Protein AF-X1T224-F1 (afdb_monomer_lite)

pLDDT: mean 94.34, std 3.45, range [83.75, 98.5]

Radius of gyration: 16.66 Å; chains: 1; bounding box: 38×28×51 Å

InterPro domains:
  IPR004868 DNA-directed DNA polymerase, family B, mitochondria/virus [PF03175] (3-111)
  IPR023211 DNA polymerase, palm domain superfamily [G3DSA:3.90.1600.10] (1-82)
  IPR043502 DNA/RNA polymerase superfamily [SSF56672] (3-112)

Structure (mmCIF, N/CA/C/O backbone):
data_AF-X1T224-F1
#
_entry.id   AF-X1T224-F1
#
loop_
_atom_site.group_PDB
_atom_site.id
_atom_site.type_symbol
_atom_site.label_atom_id
_atom_site.label_alt_id
_atom_site.label_comp_id
_atom_site.label_asym_id
_atom_site.label_entity_id
_atom_site.label_seq_id
_atom_site.pdbx_PDB_ins_code
_atom_site.Cartn_x
_atom_si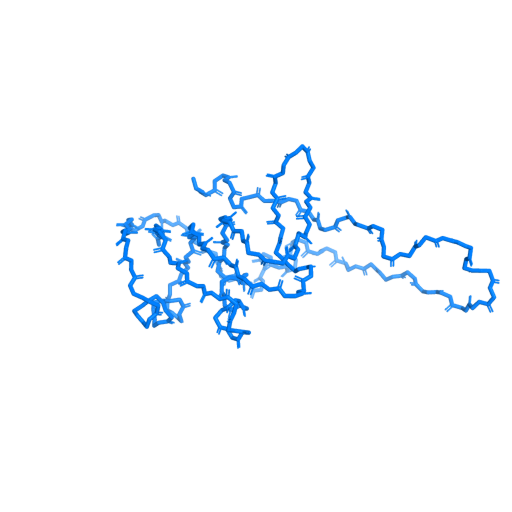te.Cartn_y
_atom_site.Cartn_z
_atom_site.occupancy
_atom_site.B_iso_or_equiv
_atom_site.auth_seq_id
_atom_site.auth_comp_id
_atom_site.auth_asym_id
_atom_site.auth_atom_id
_atom_site.pdbx_PDB_model_num
ATOM 1 N N . MET A 1 1 ? -4.146 -11.472 8.586 1.00 86.38 1 MET A N 1
ATOM 2 C CA . MET A 1 1 ? -4.348 -10.183 7.889 1.00 86.38 1 MET A CA 1
ATOM 3 C C . MET A 1 1 ? -3.041 -9.412 7.721 1.00 86.38 1 MET A C 1
ATOM 5 O O . MET A 1 1 ? -2.714 -9.026 6.609 1.00 86.38 1 MET A O 1
ATOM 9 N N . GLU A 1 2 ? -2.274 -9.190 8.786 1.00 90.38 2 GLU A N 1
ATOM 10 C CA . GLU A 1 2 ? -1.006 -8.444 8.785 1.00 90.38 2 GLU A CA 1
ATOM 11 C C . GLU A 1 2 ? 0.060 -9.147 7.945 1.00 90.38 2 GLU A C 1
ATOM 13 O O . GLU A 1 2 ? 0.697 -8.523 7.102 1.00 90.38 2 GLU A O 1
ATOM 18 N N . ARG A 1 3 ? 0.181 -10.473 8.097 1.00 91.38 3 ARG A N 1
ATOM 19 C CA . ARG A 1 3 ? 1.038 -11.304 7.235 1.00 91.38 3 ARG A CA 1
ATOM 20 C C . A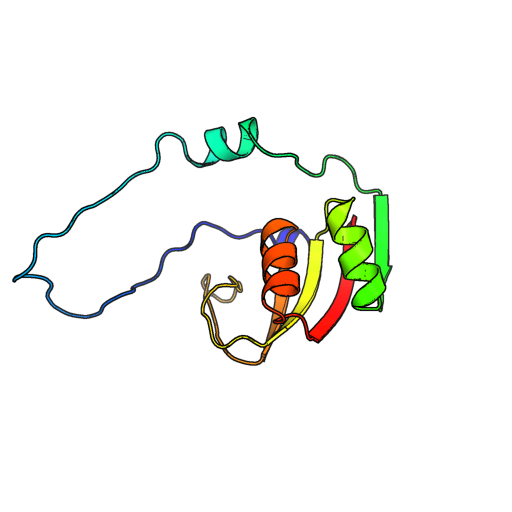RG A 1 3 ? 0.577 -11.323 5.776 1.00 91.38 3 ARG A C 1
ATOM 22 O O . ARG A 1 3 ? 1.411 -11.468 4.893 1.00 91.38 3 ARG A O 1
ATOM 29 N N . ASP A 1 4 ? -0.720 -11.151 5.522 1.00 91.00 4 ASP A N 1
ATOM 30 C CA . ASP A 1 4 ? -1.267 -11.087 4.158 1.00 91.00 4 ASP A CA 1
ATOM 31 C C . ASP A 1 4 ? -0.996 -9.724 3.506 1.00 91.00 4 ASP A C 1
ATOM 33 O O . ASP A 1 4 ? -0.875 -9.626 2.287 1.00 91.00 4 ASP A O 1
ATOM 37 N N . ALA A 1 5 ? -0.897 -8.667 4.319 1.00 93.44 5 ALA A N 1
ATOM 38 C CA . ALA A 1 5 ? -0.510 -7.329 3.882 1.00 93.44 5 ALA A CA 1
ATOM 39 C C . ALA A 1 5 ? 1.012 -7.176 3.705 1.00 93.44 5 ALA A C 1
ATOM 41 O O . ALA A 1 5 ? 1.453 -6.223 3.062 1.00 93.44 5 ALA A O 1
ATOM 42 N N . TYR A 1 6 ? 1.815 -8.096 4.250 1.00 93.88 6 TYR A N 1
ATOM 43 C CA . TYR A 1 6 ? 3.266 -8.094 4.094 1.00 93.88 6 TYR A CA 1
ATOM 44 C C . TYR A 1 6 ? 3.670 -8.596 2.702 1.00 93.88 6 TYR A C 1
ATOM 46 O O . TYR A 1 6 ? 3.422 -9.746 2.332 1.00 93.88 6 TYR A O 1
ATOM 54 N N . LYS A 1 7 ? 4.283 -7.705 1.918 1.00 93.31 7 LYS A N 1
ATOM 55 C CA . LYS A 1 7 ? 4.612 -7.901 0.500 1.00 93.31 7 LYS A CA 1
ATOM 56 C C . LYS A 1 7 ? 6.041 -7.427 0.231 1.00 93.31 7 LYS A C 1
ATOM 58 O O . LYS A 1 7 ? 6.542 -6.541 0.922 1.00 93.31 7 LYS A O 1
ATOM 63 N N . GLY A 1 8 ? 6.675 -8.021 -0.778 1.00 90.19 8 GLY A N 1
ATOM 64 C CA . GLY A 1 8 ? 7.981 -7.589 -1.277 1.00 90.19 8 GLY A CA 1
ATOM 65 C C . GLY A 1 8 ? 7.906 -6.323 -2.138 1.00 90.19 8 GLY A C 1
ATOM 66 O O . GLY A 1 8 ? 6.859 -5.682 -2.246 1.00 90.19 8 GLY A O 1
ATOM 67 N N . GLY A 1 9 ? 9.031 -5.978 -2.765 1.00 90.50 9 GLY A N 1
ATOM 68 C CA . GLY A 1 9 ? 9.098 -4.897 -3.748 1.00 90.50 9 GLY A CA 1
ATOM 69 C C . GLY A 1 9 ? 8.298 -5.199 -5.020 1.00 90.50 9 GLY A C 1
ATOM 70 O O . GLY A 1 9 ? 8.018 -6.355 -5.341 1.00 90.50 9 GLY A O 1
ATOM 71 N N . ARG A 1 10 ? 7.935 -4.144 -5.757 1.00 92.00 10 ARG A N 1
ATOM 72 C CA . ARG A 1 10 ? 7.295 -4.265 -7.071 1.00 92.00 10 ARG A CA 1
ATOM 73 C C . ARG A 1 10 ? 8.332 -4.700 -8.102 1.00 92.00 10 ARG A C 1
ATOM 75 O O . ARG A 1 10 ? 9.280 -3.965 -8.356 1.00 92.00 10 ARG A O 1
ATOM 82 N N . VAL A 1 11 ? 8.110 -5.859 -8.711 1.00 90.12 11 VAL A N 1
ATOM 83 C CA . VAL A 1 11 ? 8.902 -6.366 -9.836 1.00 90.12 11 VAL A CA 1
ATOM 84 C C . VAL A 1 11 ? 7.919 -6.784 -10.919 1.00 90.12 11 VAL A C 1
ATOM 86 O O . VAL A 1 11 ? 7.249 -7.805 -10.788 1.00 90.12 11 VAL A O 1
ATOM 89 N N . GLU A 1 12 ? 7.790 -5.960 -11.954 1.00 86.88 12 GLU A N 1
ATOM 90 C CA . GLU A 1 12 ? 6.876 -6.185 -13.074 1.00 86.88 12 GLU A CA 1
ATOM 91 C C . GLU A 1 12 ? 7.525 -5.751 -14.387 1.00 86.88 12 GLU A C 1
ATOM 93 O O . GLU A 1 12 ? 8.380 -4.865 -14.416 1.00 86.88 12 GLU A O 1
ATOM 98 N N . CYS A 1 13 ? 7.100 -6.379 -15.480 1.00 87.19 13 CYS A N 1
ATOM 99 C CA . CYS A 1 13 ? 7.488 -5.984 -16.823 1.00 87.19 13 CYS A CA 1
ATOM 100 C C . CYS A 1 13 ? 6.540 -4.880 -17.311 1.00 87.19 13 CYS A C 1
ATOM 102 O O . CYS A 1 13 ? 5.353 -5.129 -17.508 1.00 87.19 13 CYS A O 1
ATOM 104 N N . PHE A 1 14 ? 7.054 -3.660 -17.481 1.00 85.81 14 PHE A N 1
ATOM 105 C CA . PHE A 1 14 ? 6.267 -2.519 -17.970 1.00 85.81 14 PHE A CA 1
ATOM 106 C C . PHE A 1 14 ? 6.217 -2.424 -19.501 1.00 85.81 14 PHE A C 1
ATOM 108 O O . PHE A 1 14 ? 5.371 -1.712 -20.035 1.00 85.81 14 PHE A O 1
ATOM 115 N N . TYR A 1 15 ? 7.115 -3.120 -20.201 1.00 87.88 15 TYR A N 1
ATOM 116 C CA . TYR A 1 15 ? 7.232 -3.090 -21.656 1.00 87.88 15 TYR A CA 1
ATOM 117 C C . TYR A 1 15 ? 7.784 -4.419 -22.182 1.00 87.88 15 TYR A C 1
ATOM 119 O O . TYR A 1 15 ? 8.790 -4.913 -21.672 1.00 87.88 15 TYR A O 1
ATOM 127 N N . LEU A 1 16 ? 7.146 -4.970 -23.218 1.00 89.25 16 LEU A N 1
ATOM 128 C CA . LEU A 1 16 ? 7.594 -6.166 -23.933 1.00 89.25 16 LEU A CA 1
ATOM 129 C C . LEU A 1 16 ? 8.045 -5.770 -25.340 1.00 89.25 16 LEU A C 1
ATOM 131 O O . LEU A 1 16 ? 7.241 -5.276 -26.126 1.00 89.25 16 LEU A O 1
ATOM 135 N N . GLY A 1 17 ? 9.316 -6.006 -25.657 1.00 89.44 17 GLY A N 1
ATOM 136 C CA . GLY A 1 17 ? 9.894 -5.688 -26.961 1.00 89.44 17 GLY A CA 1
ATOM 137 C C . GLY A 1 17 ? 11.342 -5.216 -26.859 1.00 89.44 17 GLY A C 1
ATOM 138 O O . GLY A 1 17 ? 11.958 -5.278 -25.794 1.00 89.44 17 GLY A O 1
ATOM 139 N N . HIS A 1 18 ? 11.875 -4.724 -27.977 1.00 88.31 18 HIS A N 1
ATOM 140 C CA . HIS A 1 18 ? 13.233 -4.193 -28.062 1.00 88.31 18 HIS A CA 1
ATOM 141 C C . HIS A 1 18 ? 13.240 -2.670 -27.933 1.00 88.31 18 HIS A C 1
ATOM 143 O O . HIS A 1 18 ? 12.580 -1.969 -28.693 1.00 88.31 18 HIS A O 1
ATOM 149 N N . LEU A 1 19 ? 14.040 -2.164 -26.999 1.00 86.56 19 LEU A N 1
ATOM 150 C CA . LEU A 1 19 ? 14.188 -0.741 -26.695 1.00 86.56 19 LEU A CA 1
ATOM 151 C C . LEU A 1 19 ? 15.511 -0.198 -27.266 1.00 86.56 19 LEU A C 1
ATOM 153 O O . LEU A 1 19 ? 16.356 0.324 -26.543 1.00 86.56 19 LEU A O 1
ATOM 157 N N . ASN A 1 20 ? 15.722 -0.377 -28.573 1.00 83.75 20 ASN A N 1
ATOM 158 C CA . ASN A 1 20 ? 17.038 -0.180 -29.203 1.00 83.75 20 ASN A CA 1
ATOM 159 C C . ASN A 1 20 ? 17.267 1.236 -29.760 1.00 83.75 20 ASN A C 1
ATOM 161 O O . ASN A 1 20 ? 18.396 1.578 -30.100 1.00 83.75 20 ASN A O 1
ATOM 165 N N . THR A 1 21 ? 16.214 2.040 -29.902 1.00 84.06 21 THR A N 1
ATOM 166 C CA . THR A 1 21 ? 16.253 3.318 -30.638 1.00 84.06 21 THR A CA 1
ATOM 167 C C . THR A 1 21 ? 16.286 4.552 -29.741 1.00 84.06 21 THR A C 1
ATOM 169 O O . THR A 1 21 ? 16.584 5.643 -30.216 1.00 84.06 21 THR A O 1
ATOM 172 N N . GLU A 1 22 ? 15.993 4.399 -28.450 1.00 86.69 22 GLU A N 1
ATOM 173 C CA . GLU A 1 22 ? 15.851 5.508 -27.504 1.00 86.69 22 GLU A CA 1
ATOM 174 C C . GLU A 1 22 ? 16.908 5.451 -26.392 1.00 86.69 22 GLU A C 1
ATOM 176 O O . GLU A 1 22 ? 17.507 4.408 -26.113 1.00 86.69 22 GLU A O 1
ATOM 181 N N . LYS A 1 23 ? 17.157 6.592 -25.740 1.00 91.12 23 LYS A N 1
ATOM 182 C CA . LYS A 1 23 ? 18.070 6.667 -24.595 1.00 91.12 23 LYS A CA 1
ATOM 183 C C . LYS A 1 23 ? 17.325 6.301 -23.314 1.00 91.12 23 LYS A C 1
ATOM 185 O O . LYS A 1 23 ? 16.385 6.987 -22.923 1.00 91.12 23 LYS A O 1
ATOM 190 N N . HIS A 1 24 ? 17.809 5.273 -22.628 1.00 90.50 24 HIS A N 1
ATOM 191 C CA . HIS A 1 24 ? 17.220 4.771 -21.390 1.00 90.50 24 HIS A CA 1
ATOM 192 C C . HIS A 1 24 ? 18.099 5.105 -20.188 1.00 90.50 24 HIS A C 1
ATOM 194 O O . HIS A 1 24 ? 19.324 5.187 -20.297 1.00 90.50 24 HIS A O 1
ATOM 200 N N . TYR A 1 25 ? 17.466 5.273 -19.030 1.00 93.00 25 TYR A N 1
ATOM 201 C CA . TYR A 1 25 ? 18.143 5.532 -17.765 1.00 93.00 25 TYR A CA 1
ATOM 202 C C . TYR A 1 25 ? 17.700 4.508 -16.728 1.00 93.00 25 TYR A C 1
ATOM 204 O O . TYR A 1 25 ? 16.514 4.195 -16.623 1.00 93.00 25 TYR A O 1
ATOM 212 N N . VAL A 1 26 ? 18.656 4.022 -15.940 1.00 92.56 26 VAL A N 1
ATOM 213 C CA . VAL A 1 26 ? 18.396 3.191 -14.763 1.00 92.56 26 VAL A CA 1
ATOM 214 C C . VAL A 1 26 ? 18.659 4.046 -13.535 1.00 92.56 26 VAL A C 1
ATOM 216 O O . VAL A 1 26 ? 19.732 4.632 -13.401 1.00 92.56 26 VAL A O 1
ATOM 219 N N . LEU A 1 27 ? 17.660 4.144 -12.663 1.00 94.88 27 LEU A N 1
ATOM 220 C CA . LEU A 1 27 ? 17.739 4.892 -11.415 1.00 94.88 27 LEU A CA 1
ATOM 221 C C . LEU A 1 27 ? 17.667 3.909 -10.251 1.00 94.88 27 LEU A C 1
ATOM 223 O O . LEU A 1 27 ? 16.767 3.070 -10.213 1.00 94.88 27 LEU A O 1
ATOM 227 N N . ASP A 1 28 ? 18.584 4.050 -9.298 1.00 95.69 28 ASP A N 1
ATOM 228 C CA . ASP A 1 28 ? 18.608 3.277 -8.058 1.00 95.69 28 ASP A CA 1
ATOM 229 C C . ASP A 1 28 ? 18.506 4.223 -6.856 1.00 95.69 28 ASP A C 1
ATOM 231 O O . ASP A 1 28 ? 19.087 5.313 -6.845 1.00 95.69 28 ASP A O 1
ATOM 235 N N . VAL A 1 29 ? 17.713 3.834 -5.857 1.00 94.50 29 VAL A N 1
ATOM 236 C CA . VAL A 1 29 ? 17.526 4.628 -4.643 1.00 94.50 29 VAL A CA 1
ATOM 237 C C . VAL A 1 29 ? 18.479 4.124 -3.570 1.00 94.50 29 VAL A C 1
ATOM 239 O O . VAL A 1 29 ? 18.248 3.079 -2.958 1.00 94.50 29 VAL A O 1
ATOM 242 N N . ASN A 1 30 ? 19.481 4.947 -3.263 1.00 96.62 30 ASN A N 1
ATOM 243 C CA . ASN A 1 30 ? 20.447 4.683 -2.201 1.00 96.62 30 ASN A CA 1
ATOM 244 C C . ASN A 1 30 ? 19.750 4.316 -0.884 1.00 96.62 30 ASN A C 1
ATOM 246 O O . ASN A 1 30 ? 19.029 5.125 -0.291 1.00 96.62 30 ASN A O 1
ATOM 250 N N . SER A 1 31 ? 20.000 3.094 -0.407 1.00 96.06 31 SER A N 1
ATOM 251 C CA . SER A 1 31 ? 19.498 2.600 0.877 1.00 96.06 31 SER A CA 1
ATOM 252 C C . SER A 1 31 ? 17.986 2.802 1.042 1.00 96.06 31 SER A C 1
ATOM 254 O O . SER A 1 31 ? 17.537 3.359 2.049 1.00 96.06 31 SER A O 1
ATOM 256 N N . LEU A 1 32 ? 17.191 2.360 0.057 1.00 95.31 32 LEU A N 1
ATOM 257 C CA . LEU A 1 32 ? 15.735 2.545 0.029 1.00 95.31 32 LEU A CA 1
ATOM 258 C C . LEU A 1 32 ? 15.060 2.190 1.365 1.00 95.31 32 LEU A C 1
ATOM 260 O O . LEU A 1 32 ? 14.450 3.056 1.990 1.00 95.31 32 LEU A O 1
ATOM 264 N N . TYR A 1 33 ? 15.189 0.945 1.839 1.00 94.50 33 TYR A N 1
ATOM 265 C CA . TYR A 1 33 ? 14.537 0.513 3.082 1.00 94.50 33 TYR A CA 1
ATOM 266 C C . TYR A 1 33 ? 14.981 1.331 4.312 1.00 94.50 33 TYR A C 1
ATOM 268 O O . TYR A 1 33 ? 14.097 1.875 4.980 1.00 94.50 33 TYR A O 1
ATOM 276 N N . PRO A 1 34 ? 16.291 1.510 4.595 1.00 97.25 34 PRO A N 1
ATOM 277 C CA . PRO A 1 34 ? 16.746 2.384 5.680 1.00 97.25 34 PRO A CA 1
ATOM 278 C C . PRO A 1 34 ? 16.213 3.818 5.597 1.00 97.25 34 PRO A C 1
ATOM 280 O O . PRO A 1 34 ? 15.797 4.381 6.611 1.00 97.25 34 PRO A O 1
ATOM 283 N N . THR A 1 35 ? 16.166 4.403 4.398 1.00 97.31 35 THR A N 1
ATOM 284 C CA . THR A 1 35 ? 15.637 5.758 4.187 1.00 97.31 35 THR A CA 1
ATOM 285 C C . THR A 1 35 ? 14.159 5.842 4.566 1.00 97.31 35 THR A C 1
ATOM 287 O O . THR A 1 35 ? 13.748 6.774 5.261 1.00 97.31 35 THR A O 1
ATOM 290 N N . VAL A 1 36 ? 13.346 4.853 4.172 1.00 96.12 36 VAL A N 1
ATOM 291 C CA . VAL A 1 36 ? 11.925 4.805 4.552 1.00 96.12 36 VAL A CA 1
ATOM 292 C C . VAL A 1 36 ? 11.783 4.583 6.065 1.00 96.12 36 VAL A C 1
ATOM 294 O O . VAL A 1 36 ? 10.996 5.292 6.691 1.00 96.12 36 VAL A O 1
ATOM 297 N N . MET A 1 37 ? 12.578 3.686 6.662 1.00 96.31 37 MET A N 1
ATOM 298 C CA . MET A 1 37 ? 12.561 3.397 8.105 1.00 96.31 37 MET A CA 1
ATOM 299 C C . MET A 1 37 ? 12.889 4.624 8.960 1.00 96.31 37 MET A C 1
ATOM 301 O O . MET A 1 37 ? 12.203 4.883 9.944 1.00 96.31 37 MET A O 1
ATOM 305 N N . ARG A 1 38 ? 13.905 5.402 8.568 1.00 96.94 38 ARG A N 1
ATOM 306 C CA . ARG A 1 38 ? 14.323 6.623 9.273 1.00 96.94 38 ARG A CA 1
ATOM 307 C C . ARG A 1 38 ? 13.260 7.722 9.227 1.00 96.94 38 ARG A C 1
ATOM 309 O O . ARG A 1 38 ? 13.072 8.434 10.208 1.00 96.94 38 ARG A O 1
ATOM 316 N N . ASN A 1 39 ? 12.591 7.878 8.084 1.00 97.00 39 ASN A N 1
ATOM 317 C CA . ASN A 1 39 ? 11.770 9.057 7.796 1.00 97.00 39 ASN A CA 1
ATOM 318 C C . ASN A 1 39 ? 10.267 8.866 8.064 1.00 97.00 39 ASN A C 1
ATOM 320 O O . ASN A 1 39 ? 9.502 9.822 7.936 1.00 97.00 39 ASN A O 1
ATOM 324 N N . ASN A 1 40 ? 9.813 7.658 8.412 1.00 95.50 40 ASN A N 1
ATOM 325 C CA . ASN A 1 40 ? 8.389 7.351 8.569 1.00 95.50 40 ASN A CA 1
ATOM 326 C C . ASN A 1 40 ? 8.051 6.787 9.951 1.00 95.50 40 ASN A C 1
ATOM 328 O O . ASN A 1 40 ? 8.895 6.260 10.668 1.00 95.50 40 ASN A O 1
ATOM 332 N N . LYS A 1 41 ? 6.769 6.886 10.322 1.00 94.19 41 LYS A N 1
ATOM 333 C CA . LYS A 1 41 ? 6.233 6.284 11.549 1.00 94.19 41 LYS A CA 1
ATOM 334 C C . LYS A 1 41 ? 5.668 4.900 11.257 1.00 94.19 41 LYS A C 1
ATOM 336 O O . LYS A 1 41 ? 4.928 4.726 10.288 1.00 94.19 41 LYS A O 1
ATOM 341 N N . TYR A 1 42 ? 5.943 3.961 12.154 1.00 94.69 42 TYR A N 1
ATOM 342 C CA . TYR A 1 42 ? 5.519 2.569 12.045 1.00 94.69 42 TYR A CA 1
ATOM 343 C C . TYR A 1 42 ? 4.673 2.153 13.252 1.00 94.69 42 TYR A C 1
ATOM 345 O O . TYR A 1 42 ? 4.843 2.711 14.339 1.00 94.69 42 TYR A O 1
ATOM 353 N N . PRO A 1 43 ? 3.727 1.211 13.083 1.00 94.44 43 PRO A N 1
ATOM 354 C CA . PRO A 1 43 ? 3.034 0.612 14.216 1.00 94.44 43 PRO A CA 1
ATOM 355 C C . PRO A 1 43 ? 4.028 -0.175 15.080 1.00 94.44 43 PRO A C 1
ATOM 357 O O . PRO A 1 43 ? 4.818 -0.956 14.560 1.00 94.44 43 PRO A O 1
ATOM 360 N N . VAL A 1 44 ? 3.970 0.027 16.398 1.00 94.81 44 VAL A N 1
ATOM 361 C CA . VAL A 1 44 ? 4.853 -0.643 17.378 1.00 94.81 44 VAL A CA 1
ATOM 362 C C . VAL A 1 44 ? 4.094 -1.538 18.357 1.00 94.81 44 VAL A C 1
ATOM 364 O O . VAL A 1 44 ? 4.697 -2.337 19.064 1.00 94.81 44 VAL A O 1
ATOM 367 N N . LYS A 1 45 ? 2.767 -1.398 18.428 1.00 94.25 45 LYS A N 1
ATOM 368 C CA . LYS A 1 45 ? 1.914 -2.140 19.354 1.00 94.25 45 LYS A CA 1
ATOM 369 C C . LYS A 1 45 ? 0.521 -2.299 18.761 1.00 94.25 45 LYS A C 1
ATOM 371 O O . LYS A 1 45 ? -0.019 -1.341 18.217 1.00 94.25 45 LYS A O 1
ATOM 376 N N . TYR A 1 46 ? -0.049 -3.486 18.925 1.00 94.38 46 TYR A N 1
ATOM 377 C CA . TYR A 1 46 ? -1.457 -3.753 18.653 1.00 94.38 46 TYR A CA 1
ATOM 378 C C . TYR A 1 46 ? -2.351 -3.019 19.661 1.00 94.38 46 TYR A C 1
ATOM 380 O O . TYR A 1 46 ? -2.117 -3.090 20.871 1.00 94.38 46 TYR A O 1
ATOM 388 N N . LEU A 1 47 ? -3.382 -2.331 19.176 1.00 94.31 47 LEU A N 1
ATOM 389 C CA . LEU A 1 47 ? -4.375 -1.659 20.010 1.00 94.31 47 LEU A CA 1
ATOM 390 C C . LEU A 1 47 ? -5.704 -2.410 20.016 1.00 94.31 47 LEU A C 1
ATOM 392 O O . LEU A 1 47 ? -6.226 -2.700 21.088 1.00 94.31 47 LEU A O 1
ATOM 396 N N . HIS A 1 48 ? -6.283 -2.672 18.842 1.00 94.12 48 HIS A N 1
ATOM 397 C CA . HIS A 1 48 ? -7.567 -3.365 18.715 1.00 94.12 48 HIS A CA 1
ATOM 398 C C . HIS A 1 48 ? -7.878 -3.772 17.270 1.00 94.12 48 HIS A C 1
ATOM 400 O O . HIS A 1 48 ? -7.356 -3.199 16.311 1.00 94.12 48 HIS A O 1
ATOM 406 N N . ILE A 1 49 ? -8.824 -4.702 17.136 1.00 96.31 49 ILE A N 1
ATOM 407 C CA . ILE A 1 49 ? -9.448 -5.125 15.884 1.00 96.31 49 ILE A CA 1
ATOM 408 C C . ILE A 1 49 ? -10.897 -4.633 15.824 1.00 96.31 49 ILE A C 1
ATOM 410 O O . ILE A 1 49 ? -11.598 -4.583 16.834 1.00 96.31 49 ILE A O 1
ATOM 414 N N . LYS A 1 50 ? -11.346 -4.226 14.637 1.00 95.12 50 LYS A N 1
ATOM 415 C CA . LYS A 1 50 ? -12.721 -3.787 14.371 1.00 95.12 50 LYS A CA 1
ATOM 416 C C . LYS A 1 50 ? -13.226 -4.388 13.069 1.00 95.12 50 LYS A C 1
ATOM 418 O O . LYS A 1 50 ? -12.493 -4.434 12.082 1.00 95.12 50 LYS A O 1
ATOM 423 N N . HIS A 1 51 ? -14.501 -4.755 13.058 1.00 95.06 51 HIS A N 1
ATOM 424 C CA . HIS A 1 51 ? -15.193 -5.320 11.901 1.00 95.06 51 HIS A CA 1
ATOM 425 C C . HIS A 1 51 ? -16.250 -4.348 11.370 1.00 95.06 51 HIS A C 1
ATOM 427 O O . HIS A 1 51 ? -16.754 -3.512 12.120 1.00 95.06 51 HIS A O 1
ATOM 433 N N . ASN A 1 52 ? -16.588 -4.464 10.082 1.00 88.38 52 ASN A N 1
ATOM 434 C CA . ASN A 1 52 ? -17.705 -3.755 9.439 1.00 88.38 52 ASN A CA 1
ATOM 435 C C . ASN A 1 52 ? -17.703 -2.231 9.674 1.00 88.38 52 ASN A C 1
ATOM 437 O O . ASN A 1 52 ? -18.721 -1.613 9.987 1.00 88.38 52 ASN A O 1
ATOM 441 N N . VAL A 1 53 ? -16.533 -1.608 9.528 1.00 92.88 53 VAL A N 1
ATOM 442 C CA . VAL A 1 53 ? -16.349 -0.170 9.753 1.00 92.88 53 VAL A CA 1
ATOM 443 C C . VAL A 1 53 ? -16.859 0.618 8.547 1.00 92.88 53 VAL A C 1
ATOM 445 O O . VAL A 1 53 ? -16.516 0.319 7.404 1.00 92.88 53 VAL A O 1
ATOM 448 N N . THR A 1 54 ? -17.638 1.675 8.787 1.00 94.69 54 THR A N 1
ATOM 449 C CA . THR A 1 54 ? -18.099 2.558 7.705 1.00 94.69 54 THR A CA 1
ATOM 450 C C . THR A 1 54 ? -16.928 3.294 7.050 1.00 94.69 54 THR A C 1
ATOM 452 O O . THR A 1 54 ? -15.972 3.689 7.723 1.00 94.69 54 THR A O 1
ATOM 455 N N . LEU A 1 55 ? -17.014 3.560 5.742 1.00 94.56 55 LEU A N 1
ATOM 456 C CA . LEU A 1 55 ? -15.946 4.247 4.997 1.00 94.56 55 LEU A CA 1
ATOM 457 C C . LEU A 1 55 ? -15.600 5.622 5.595 1.00 94.56 55 LEU A C 1
ATOM 459 O O . LEU A 1 55 ? -14.429 5.986 5.696 1.00 94.56 55 LEU A O 1
ATOM 463 N N . LYS A 1 56 ? -16.611 6.361 6.071 1.00 94.12 56 LYS A N 1
ATOM 464 C CA . LYS A 1 56 ? -16.431 7.663 6.732 1.00 94.12 56 LYS A CA 1
ATOM 465 C C . LYS A 1 56 ? -15.656 7.535 8.047 1.00 94.12 56 LYS A C 1
ATOM 467 O O . LYS A 1 56 ? -14.726 8.306 8.295 1.00 94.12 56 LYS A O 1
ATOM 472 N N . ALA A 1 57 ? -16.011 6.563 8.892 1.00 93.94 57 ALA A N 1
ATOM 473 C CA . ALA A 1 57 ? -15.304 6.321 10.149 1.00 93.94 57 ALA A CA 1
ATOM 474 C C . ALA A 1 57 ? -13.869 5.835 9.900 1.00 93.94 57 ALA A C 1
ATOM 476 O O . ALA A 1 57 ? -12.940 6.318 10.550 1.00 93.94 57 ALA A O 1
ATOM 477 N N . PHE A 1 58 ? -13.689 4.949 8.919 1.00 95.69 58 PHE A N 1
ATOM 478 C CA . PHE A 1 58 ? -12.392 4.440 8.489 1.00 95.69 58 PHE A CA 1
ATOM 479 C C . PHE A 1 58 ? -11.459 5.566 8.028 1.00 95.69 58 PHE A C 1
ATOM 481 O O . PHE A 1 58 ? -10.360 5.713 8.561 1.00 95.69 58 PHE A O 1
ATOM 488 N N . ALA A 1 59 ? -11.920 6.431 7.118 1.00 95.06 59 ALA A N 1
ATOM 489 C CA . ALA A 1 59 ? -11.138 7.561 6.616 1.00 95.06 59 ALA A CA 1
ATOM 490 C C . ALA A 1 59 ? -10.719 8.531 7.736 1.00 95.06 59 ALA A C 1
ATOM 492 O O . ALA A 1 59 ? -9.610 9.067 7.718 1.00 95.06 59 ALA A O 1
ATOM 493 N N . ARG A 1 60 ? -11.576 8.739 8.746 1.00 94.81 60 ARG A N 1
ATOM 494 C CA . ARG A 1 60 ? -11.244 9.553 9.927 1.00 94.81 60 ARG A CA 1
ATOM 495 C C . ARG A 1 60 ? -10.155 8.906 10.787 1.00 94.81 60 ARG A C 1
ATOM 497 O O . ARG A 1 60 ? -9.267 9.613 11.261 1.00 94.81 60 ARG A O 1
ATOM 504 N N . LEU A 1 61 ? -10.214 7.591 10.993 1.00 95.00 61 LEU A N 1
ATOM 505 C CA . LEU A 1 61 ? -9.228 6.855 11.791 1.00 95.00 61 LEU A CA 1
ATOM 506 C C . LEU A 1 61 ? -7.872 6.766 11.087 1.00 95.00 61 LEU A C 1
ATOM 508 O O . LEU A 1 61 ? -6.848 6.998 11.725 1.00 95.00 61 LEU A O 1
ATOM 512 N N . LEU A 1 62 ? -7.865 6.548 9.772 1.00 95.81 62 LEU A N 1
ATOM 513 C CA . LEU A 1 62 ? -6.657 6.449 8.947 1.00 95.81 62 LEU A CA 1
ATOM 514 C C . LEU A 1 62 ? -5.798 7.729 8.950 1.00 95.81 62 LEU A C 1
ATOM 516 O O . LEU A 1 62 ? -4.592 7.682 8.709 1.00 95.81 62 LEU A O 1
ATOM 520 N N . LYS A 1 63 ? -6.400 8.887 9.255 1.00 94.38 63 LYS A N 1
ATOM 521 C CA . LYS A 1 63 ? -5.668 10.151 9.446 1.00 94.38 63 LYS A CA 1
ATOM 522 C C . LYS A 1 63 ? -4.842 10.178 10.735 1.00 94.38 63 LYS A C 1
ATOM 524 O O . LYS A 1 63 ? -3.886 10.939 10.815 1.00 94.38 63 LYS A O 1
ATOM 529 N N . ARG A 1 64 ? -5.231 9.401 11.750 1.00 93.69 64 ARG A N 1
ATOM 530 C CA . ARG A 1 64 ? -4.703 9.500 13.123 1.00 93.69 64 ARG A CA 1
ATOM 531 C C . ARG A 1 64 ? -3.992 8.237 13.605 1.00 93.69 64 ARG A C 1
ATOM 533 O O . ARG A 1 64 ? -3.282 8.302 14.603 1.00 93.69 64 ARG A O 1
ATOM 540 N N . LYS A 1 65 ? -4.222 7.094 12.958 1.00 94.69 65 LYS A N 1
ATOM 541 C CA . LYS A 1 65 ? -3.729 5.778 13.377 1.00 94.69 65 LYS A CA 1
ATOM 542 C C . LYS A 1 65 ? -3.038 5.065 12.220 1.00 94.69 65 LYS A C 1
ATOM 544 O O . LYS A 1 65 ? -3.413 5.25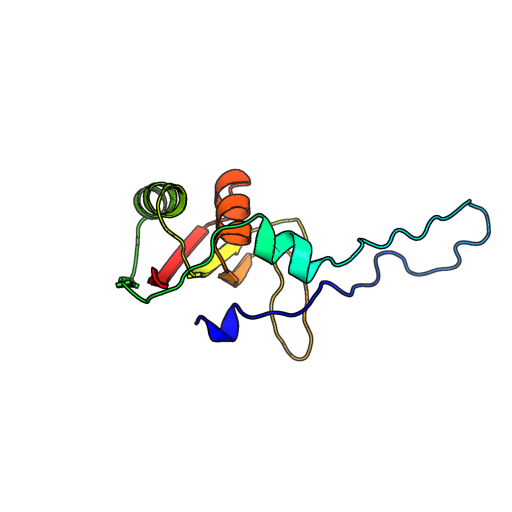2 11.063 1.00 94.69 65 LYS A O 1
ATOM 549 N N . SER A 1 66 ? -2.057 4.236 12.559 1.00 96.19 66 SER A N 1
ATOM 550 C CA . SER A 1 66 ? -1.557 3.202 11.658 1.00 96.19 66 SER A CA 1
ATOM 551 C C . SER A 1 66 ? -2.609 2.103 11.585 1.00 96.19 66 SER A C 1
ATOM 553 O O . SER A 1 66 ? -3.126 1.679 12.610 1.00 96.19 66 SER A O 1
ATOM 555 N N . ILE A 1 67 ? -2.976 1.709 10.374 1.00 97.12 67 ILE A N 1
ATOM 556 C CA . ILE A 1 67 ? -4.008 0.715 10.096 1.00 97.12 67 ILE A CA 1
ATOM 557 C C . ILE A 1 67 ? -3.469 -0.314 9.107 1.00 97.12 67 ILE A C 1
ATOM 559 O O . ILE A 1 67 ? -2.825 0.054 8.116 1.00 97.12 67 ILE A O 1
ATOM 563 N N . VAL A 1 68 ? -3.797 -1.579 9.362 1.00 97.50 68 VAL A N 1
ATOM 564 C CA . VAL A 1 68 ? -3.830 -2.655 8.366 1.00 97.50 68 VAL A CA 1
ATOM 565 C C . VAL A 1 68 ? -5.284 -3.085 8.213 1.00 97.50 68 VAL A C 1
ATOM 567 O O . VAL A 1 68 ? -5.983 -3.234 9.215 1.00 97.50 68 VAL A O 1
ATOM 570 N N . ALA A 1 69 ? -5.779 -3.250 6.989 1.00 97.50 69 ALA A N 1
ATOM 571 C CA . ALA A 1 69 ? -7.181 -3.602 6.773 1.00 97.50 69 ALA A CA 1
ATOM 572 C C . ALA A 1 69 ? -7.386 -4.518 5.569 1.00 97.50 69 ALA A C 1
ATOM 574 O O . ALA A 1 69 ? -6.736 -4.347 4.537 1.00 97.50 69 ALA A O 1
ATOM 575 N N . LYS A 1 70 ? -8.348 -5.438 5.695 1.00 97.56 70 LYS A N 1
ATOM 576 C CA . LYS A 1 70 ? -8.882 -6.233 4.589 1.00 97.56 70 LYS A CA 1
ATOM 577 C C . LYS A 1 70 ? -10.034 -5.469 3.951 1.00 97.56 70 LYS A C 1
ATOM 579 O O . LYS A 1 70 ? -11.043 -5.163 4.597 1.00 97.56 70 LYS A O 1
ATOM 584 N N . VAL A 1 71 ? -9.848 -5.115 2.687 1.00 97.50 71 VAL A N 1
ATOM 585 C CA . VAL A 1 71 ? -10.684 -4.153 1.974 1.00 97.50 71 VAL A CA 1
ATOM 586 C C . VAL A 1 71 ? -11.051 -4.647 0.582 1.00 97.50 71 VAL A C 1
ATOM 588 O O . VAL A 1 71 ? -10.293 -5.378 -0.056 1.00 97.50 71 VAL A O 1
ATOM 591 N N . LEU A 1 72 ? -12.223 -4.221 0.119 1.00 98.06 72 LEU A N 1
ATOM 592 C CA . LEU A 1 72 ? -12.643 -4.358 -1.267 1.00 98.06 72 LEU A CA 1
ATOM 593 C C . LEU A 1 72 ? -12.194 -3.108 -2.018 1.00 98.06 72 LEU A C 1
ATOM 595 O O . LEU A 1 72 ? -12.631 -1.997 -1.695 1.00 98.06 72 LEU A O 1
ATOM 599 N N . ILE A 1 73 ? -11.331 -3.312 -3.002 1.00 98.38 73 ILE A N 1
ATOM 600 C CA . ILE A 1 73 ? -10.800 -2.276 -3.879 1.00 98.38 73 ILE A CA 1
ATOM 601 C C . ILE A 1 73 ? -11.435 -2.415 -5.253 1.00 98.38 73 ILE A C 1
ATOM 603 O O . ILE A 1 73 ? -11.695 -3.523 -5.715 1.00 98.38 73 ILE A O 1
ATOM 607 N N . GLU A 1 74 ? -11.671 -1.278 -5.893 1.00 98.50 74 GLU A N 1
ATOM 608 C CA . GLU A 1 74 ? -12.035 -1.180 -7.297 1.00 98.50 74 GLU A CA 1
ATOM 609 C C . GLU A 1 74 ? -11.186 -0.090 -7.952 1.00 98.50 74 GLU A C 1
ATOM 611 O O . GLU A 1 74 ? -11.239 1.069 -7.536 1.00 98.50 74 GLU A O 1
ATOM 616 N N . THR A 1 75 ? -10.356 -0.469 -8.923 1.00 98.19 75 THR A N 1
ATOM 617 C CA . THR A 1 75 ? -9.420 0.447 -9.585 1.00 98.19 75 THR A CA 1
ATOM 618 C C . THR A 1 75 ? -9.142 0.026 -11.021 1.00 98.19 75 THR A C 1
ATOM 620 O O . THR A 1 75 ? -9.083 -1.156 -11.339 1.00 98.19 75 THR A O 1
ATOM 623 N N . ASP A 1 76 ? -8.918 1.001 -11.883 1.00 97.62 76 ASP A N 1
ATOM 624 C CA . ASP A 1 76 ? -8.411 0.851 -13.244 1.00 97.62 76 ASP A CA 1
ATOM 625 C C . ASP A 1 76 ? -6.869 0.858 -13.305 1.00 97.62 76 ASP A C 1
ATOM 627 O O . ASP A 1 76 ? -6.293 0.686 -14.376 1.00 97.62 76 ASP A O 1
ATOM 631 N N . LYS A 1 77 ? -6.180 1.035 -12.165 1.00 96.06 77 LYS A N 1
ATOM 632 C CA . LYS A 1 77 ? -4.721 1.211 -12.096 1.00 96.06 77 LYS A CA 1
ATOM 633 C C . LYS A 1 77 ? -4.024 0.036 -11.394 1.00 96.06 77 LYS A C 1
ATOM 635 O O . LYS A 1 77 ? -4.434 -0.339 -10.293 1.00 96.06 77 LYS A O 1
ATOM 640 N N . PRO A 1 78 ? -2.916 -0.497 -11.945 1.00 94.62 78 PRO A N 1
ATOM 641 C CA . PRO A 1 78 ? -2.162 -1.602 -11.350 1.00 94.62 78 PRO A CA 1
ATOM 642 C C . PRO A 1 78 ? -1.247 -1.091 -10.225 1.00 94.62 78 PRO A C 1
ATOM 644 O O . PRO A 1 78 ? -0.032 -0.951 -10.388 1.00 94.62 78 PRO A O 1
ATOM 647 N N . VAL A 1 79 ? -1.846 -0.727 -9.089 1.00 95.19 79 VAL A N 1
ATOM 648 C CA . VAL A 1 79 ? -1.162 -0.036 -7.974 1.00 95.19 79 VAL A CA 1
ATOM 649 C C . VAL A 1 79 ? -1.205 -0.791 -6.650 1.00 95.19 79 VAL A C 1
ATOM 651 O O . VAL A 1 79 ? -0.366 -0.542 -5.787 1.00 95.19 79 VAL A O 1
ATOM 654 N N . TYR A 1 80 ? -2.140 -1.726 -6.478 1.00 96.31 80 TYR A N 1
ATOM 655 C CA . TYR A 1 80 ? -2.252 -2.519 -5.254 1.00 96.31 80 TYR A CA 1
ATOM 656 C C . TYR A 1 80 ? -1.679 -3.910 -5.470 1.00 96.31 80 TYR A C 1
ATOM 658 O O . TYR A 1 80 ? -2.242 -4.706 -6.217 1.00 96.31 80 TYR A O 1
ATOM 666 N N . GLY A 1 81 ? -0.592 -4.219 -4.767 1.00 94.25 81 GLY A N 1
ATOM 667 C CA . GLY A 1 81 ? -0.015 -5.556 -4.791 1.00 94.25 81 GLY A CA 1
ATOM 668 C C . GLY A 1 81 ? -0.950 -6.571 -4.131 1.00 94.25 81 GLY A C 1
ATOM 669 O O . GLY A 1 81 ? -1.430 -6.357 -3.014 1.00 94.25 81 GLY A O 1
ATOM 670 N N . VAL A 1 82 ? -1.189 -7.695 -4.796 1.00 93.94 82 VAL A N 1
ATOM 671 C CA . VAL A 1 82 ? -1.941 -8.845 -4.288 1.00 93.94 82 VAL A CA 1
ATOM 672 C C . VAL A 1 82 ? -1.049 -10.071 -4.405 1.00 93.94 82 VAL A C 1
ATOM 674 O O . VAL A 1 82 ? -0.567 -10.400 -5.487 1.00 93.94 82 VAL A O 1
ATOM 677 N N . ARG A 1 83 ? -0.808 -10.754 -3.283 1.00 90.75 83 ARG A N 1
ATOM 678 C CA . ARG A 1 83 ? -0.029 -11.993 -3.284 1.00 90.75 83 ARG A CA 1
ATOM 679 C C . ARG A 1 83 ? -0.909 -13.154 -3.751 1.00 90.75 83 ARG A C 1
ATOM 681 O O . ARG A 1 83 ? -1.912 -13.462 -3.109 1.00 90.75 83 ARG A O 1
ATOM 688 N N . ARG A 1 84 ? -0.521 -13.778 -4.860 1.00 87.19 84 ARG A N 1
ATOM 689 C CA . ARG A 1 84 ? -1.003 -15.085 -5.335 1.00 87.19 84 ARG A CA 1
ATOM 690 C C . ARG A 1 84 ? 0.190 -16.045 -5.292 1.00 87.19 84 ARG A C 1
ATOM 692 O O . ARG A 1 84 ? 0.922 -16.014 -4.306 1.00 87.19 84 ARG A O 1
ATOM 699 N N . ASP A 1 85 ? 0.445 -16.797 -6.358 1.00 89.19 85 ASP A N 1
ATOM 700 C CA . ASP A 1 85 ? 1.708 -17.532 -6.529 1.00 89.19 85 ASP A CA 1
ATOM 701 C C . ASP A 1 85 ? 2.905 -16.574 -6.626 1.00 89.19 85 ASP A C 1
ATOM 703 O O . ASP A 1 85 ? 4.009 -16.864 -6.171 1.00 89.19 85 ASP A O 1
ATOM 707 N N . ARG A 1 86 ? 2.667 -15.383 -7.191 1.00 90.56 86 ARG A N 1
ATOM 708 C CA . ARG A 1 86 ? 3.597 -14.249 -7.247 1.00 90.56 86 ARG A CA 1
ATOM 709 C C . ARG A 1 86 ? 2.890 -12.971 -6.797 1.00 90.56 86 ARG A C 1
ATOM 711 O O . ARG A 1 86 ? 1.665 -12.940 -6.648 1.00 90.56 86 ARG A O 1
ATOM 718 N N . LEU A 1 87 ? 3.661 -11.912 -6.552 1.00 92.94 87 LEU A N 1
ATOM 719 C CA . LEU A 1 87 ? 3.097 -10.583 -6.329 1.00 92.94 87 LEU A CA 1
ATOM 720 C C . LEU A 1 87 ? 2.602 -10.029 -7.669 1.00 92.94 87 LEU A C 1
ATOM 722 O O . LEU A 1 87 ? 3.396 -9.854 -8.585 1.00 92.94 87 LEU A O 1
ATOM 726 N N . VAL A 1 88 ? 1.301 -9.767 -7.768 1.00 93.94 88 VAL A N 1
ATOM 727 C CA . VAL A 1 88 ? 0.654 -9.216 -8.968 1.00 93.94 88 VAL A CA 1
ATOM 728 C C . VAL A 1 88 ? -0.086 -7.926 -8.631 1.00 93.94 88 VAL A C 1
ATOM 730 O O . VAL A 1 88 ? -0.483 -7.731 -7.481 1.00 93.94 88 VAL A O 1
ATOM 733 N N . PHE A 1 89 ? -0.298 -7.054 -9.616 1.00 95.50 89 PHE A N 1
ATOM 734 C CA . PHE A 1 89 ? -0.968 -5.763 -9.433 1.00 95.50 89 PHE A CA 1
ATOM 735 C C . PHE A 1 89 ? -2.243 -5.686 -10.292 1.00 95.50 89 PHE A C 1
ATOM 737 O O . PHE A 1 89 ? -2.257 -5.014 -11.323 1.00 95.50 89 PHE A O 1
ATOM 744 N N . PRO A 1 90 ? -3.318 -6.404 -9.910 1.00 95.06 90 PRO A N 1
ATOM 745 C CA . PRO A 1 90 ? -4.528 -6.500 -10.719 1.00 95.06 90 PRO A CA 1
ATOM 746 C C . PRO A 1 90 ? -5.302 -5.176 -10.779 1.00 95.06 90 PRO A C 1
ATOM 748 O O . PRO A 1 90 ? -5.253 -4.358 -9.858 1.00 95.06 90 PRO A O 1
ATOM 751 N N . THR A 1 91 ? -6.077 -5.016 -11.850 1.00 97.19 91 THR A N 1
ATOM 752 C CA . THR A 1 91 ? -7.117 -3.990 -12.006 1.00 97.19 91 THR A CA 1
ATOM 753 C C . THR A 1 91 ? -8.509 -4.625 -11.875 1.00 97.19 91 THR A C 1
ATOM 755 O O . THR A 1 91 ? -8.650 -5.842 -11.737 1.00 97.19 91 THR A O 1
ATOM 758 N N . GLY A 1 92 ? -9.558 -3.808 -11.856 1.00 97.88 92 GLY A N 1
ATOM 759 C CA . GLY A 1 92 ? -10.929 -4.231 -11.593 1.00 97.88 92 GLY A CA 1
ATOM 760 C C . GLY A 1 92 ? -11.251 -4.245 -10.101 1.00 97.88 92 GLY A C 1
ATOM 761 O O . GLY A 1 92 ? -10.749 -3.417 -9.338 1.00 97.88 92 GLY A O 1
ATOM 762 N N . ARG A 1 93 ? -12.121 -5.172 -9.683 1.00 98.25 93 ARG A N 1
ATOM 763 C CA . ARG A 1 93 ? -12.631 -5.270 -8.308 1.00 98.25 93 ARG A CA 1
ATOM 764 C C . ARG A 1 93 ? -12.123 -6.529 -7.611 1.00 98.25 93 ARG A C 1
ATOM 766 O O . ARG A 1 93 ? -12.372 -7.637 -8.073 1.00 98.25 93 ARG A O 1
ATOM 773 N N . PHE A 1 94 ? -11.465 -6.368 -6.465 1.00 97.75 94 PHE A N 1
ATOM 774 C CA . PHE A 1 94 ? -10.885 -7.489 -5.723 1.00 97.75 94 PHE A CA 1
ATOM 775 C C . PHE A 1 94 ? -10.712 -7.199 -4.229 1.00 97.75 94 PHE A C 1
ATOM 777 O O . PHE A 1 94 ? -10.617 -6.052 -3.787 1.00 97.75 94 PHE A O 1
ATOM 784 N N . TRP A 1 95 ? -10.651 -8.274 -3.442 1.00 97.25 95 TRP A N 1
ATOM 785 C CA . TRP A 1 95 ? -10.301 -8.223 -2.025 1.00 97.25 95 TRP A CA 1
ATOM 786 C C . TRP A 1 95 ? -8.790 -8.262 -1.835 1.00 97.25 95 TRP A C 1
ATOM 788 O O . TRP A 1 95 ? -8.100 -9.064 -2.464 1.00 97.25 95 TRP A O 1
ATOM 798 N N . THR A 1 96 ? -8.279 -7.429 -0.933 1.00 97.19 96 THR A N 1
ATOM 799 C CA . THR A 1 96 ? -6.860 -7.424 -0.565 1.00 97.19 96 THR A CA 1
ATOM 800 C C . THR A 1 96 ? -6.646 -6.865 0.843 1.00 97.19 96 THR A C 1
ATOM 802 O O . THR A 1 96 ? -7.505 -6.163 1.382 1.00 97.19 96 THR A O 1
ATOM 805 N N . SER A 1 97 ? -5.502 -7.189 1.443 1.00 97.31 97 SER A N 1
ATOM 806 C CA . SER A 1 97 ? -5.055 -6.628 2.719 1.00 97.31 97 SER A CA 1
ATOM 807 C C . SER A 1 97 ? -4.020 -5.538 2.449 1.00 97.31 97 SER A C 1
ATOM 809 O O . SER A 1 97 ? -3.014 -5.783 1.776 1.00 97.31 97 SER A O 1
ATOM 811 N N . LEU A 1 98 ? -4.281 -4.330 2.948 1.00 97.25 98 LEU A N 1
ATOM 812 C CA . LEU A 1 98 ? -3.475 -3.137 2.683 1.00 97.25 98 LEU A CA 1
ATOM 813 C C . LEU A 1 98 ? -2.981 -2.488 3.976 1.00 97.25 98 LEU A C 1
ATOM 815 O O . LEU A 1 98 ? -3.682 -2.476 4.992 1.00 97.25 98 LEU A O 1
ATOM 819 N N . CYS A 1 99 ? -1.794 -1.893 3.899 1.00 97.00 99 CYS A N 1
ATOM 820 C CA . CYS A 1 99 ? -1.193 -1.092 4.959 1.00 9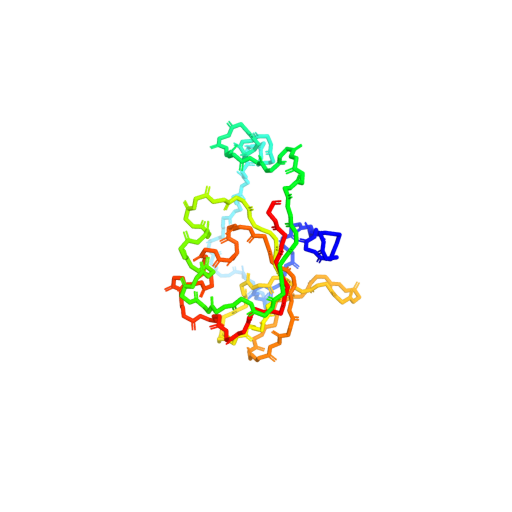7.00 99 CYS A CA 1
ATOM 821 C C . CYS A 1 99 ? -1.534 0.397 4.810 1.00 97.00 99 CYS A C 1
ATOM 823 O O . CYS A 1 99 ? -2.041 0.861 3.788 1.00 97.00 99 CYS A O 1
ATOM 825 N N . THR A 1 100 ? -1.215 1.180 5.840 1.00 96.94 100 THR A N 1
ATOM 826 C CA . THR A 1 100 ? -1.575 2.607 5.942 1.00 96.94 100 THR A CA 1
ATOM 827 C C . THR A 1 100 ? -1.274 3.439 4.685 1.00 96.94 100 THR A C 1
ATOM 829 O O . THR A 1 100 ? -2.154 4.209 4.294 1.00 96.94 100 THR A O 1
ATOM 832 N N . PRO A 1 101 ? -0.102 3.327 4.022 1.00 96.12 101 PRO A N 1
ATOM 833 C CA . PRO A 1 101 ? 0.180 4.118 2.822 1.00 96.12 101 PRO A CA 1
ATOM 834 C C . PRO A 1 101 ? -0.744 3.769 1.644 1.00 96.12 101 PRO A C 1
ATOM 836 O O . PRO A 1 101 ? -1.337 4.664 1.042 1.00 96.12 101 PRO A O 1
ATOM 839 N N . GLU A 1 102 ? -0.936 2.476 1.370 1.00 97.06 102 GLU A N 1
ATOM 840 C CA . GLU A 1 102 ? -1.825 1.979 0.310 1.00 97.06 102 GLU A CA 1
ATOM 841 C C . GLU A 1 102 ? -3.284 2.375 0.589 1.00 97.06 102 GLU A C 1
ATOM 843 O O . GLU A 1 102 ? -3.999 2.830 -0.303 1.00 97.06 102 GLU A O 1
ATOM 848 N N . LEU A 1 103 ? -3.716 2.272 1.851 1.00 97.69 103 LEU A N 1
ATOM 849 C CA . LEU A 1 103 ? -5.052 2.674 2.291 1.00 97.69 103 LEU A CA 1
ATOM 850 C C . LEU A 1 103 ? -5.281 4.179 2.120 1.00 97.69 103 LEU A C 1
ATOM 852 O O . LEU A 1 103 ? -6.352 4.591 1.675 1.00 97.69 103 LEU A O 1
ATOM 856 N N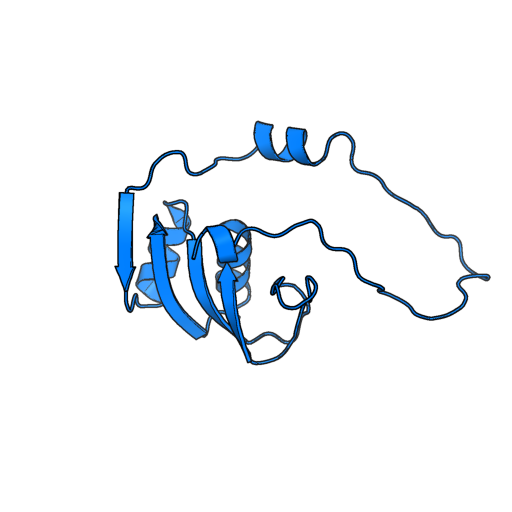 . LYS A 1 104 ? -4.285 5.016 2.447 1.00 97.38 104 LYS A N 1
ATOM 857 C CA . LYS A 1 104 ? -4.374 6.475 2.259 1.00 97.38 104 LYS A CA 1
ATOM 858 C C . LYS A 1 104 ? -4.547 6.812 0.786 1.00 97.38 104 LYS A C 1
ATOM 860 O O . LYS A 1 104 ? -5.390 7.642 0.446 1.00 97.38 104 LYS A O 1
ATOM 865 N N . TYR A 1 105 ? -3.790 6.138 -0.074 1.00 97.75 105 TYR A N 1
ATOM 866 C CA . TYR A 1 105 ? -3.936 6.270 -1.515 1.00 97.75 105 TYR A CA 1
ATOM 867 C C . TYR A 1 105 ? -5.326 5.809 -1.989 1.00 97.75 105 TYR A C 1
ATOM 869 O O . TYR A 1 105 ? -5.990 6.556 -2.698 1.00 97.75 105 TYR A O 1
ATOM 877 N N . ALA A 1 106 ? -5.825 4.656 -1.528 1.00 97.69 106 ALA A N 1
ATOM 878 C CA . ALA A 1 106 ? -7.157 4.150 -1.884 1.00 97.69 106 ALA A CA 1
ATOM 879 C C . ALA A 1 106 ? -8.306 5.080 -1.494 1.00 97.69 106 ALA A C 1
ATOM 881 O O . ALA A 1 106 ? -9.242 5.256 -2.273 1.00 97.69 106 ALA A O 1
ATOM 882 N N . VAL A 1 107 ? -8.231 5.703 -0.316 1.00 97.06 107 VAL A N 1
ATOM 883 C CA . VAL A 1 107 ? -9.217 6.703 0.109 1.00 97.06 107 VAL A CA 1
ATOM 884 C C . VAL A 1 107 ? -9.115 7.961 -0.755 1.00 97.06 107 VAL A C 1
ATOM 886 O O . VAL A 1 107 ? -10.139 8.460 -1.209 1.00 97.06 107 VAL A O 1
ATOM 889 N N . LYS A 1 108 ? -7.897 8.460 -1.017 1.00 97.06 108 LYS A N 1
ATOM 890 C CA . LYS A 1 108 ? -7.678 9.666 -1.835 1.00 97.06 108 LYS A CA 1
ATOM 891 C C . LYS A 1 108 ? -8.143 9.480 -3.283 1.00 97.06 108 LYS A C 1
ATOM 893 O O . LYS A 1 108 ? -8.711 10.401 -3.852 1.00 97.06 108 LYS A O 1
ATOM 898 N N . ALA A 1 109 ? -7.893 8.310 -3.862 1.00 96.81 109 ALA A N 1
ATOM 899 C CA . ALA A 1 109 ? -8.231 7.988 -5.245 1.00 96.81 109 ALA A CA 1
ATOM 900 C C . ALA A 1 109 ? -9.672 7.469 -5.423 1.00 96.81 109 ALA A C 1
ATOM 902 O O . ALA A 1 109 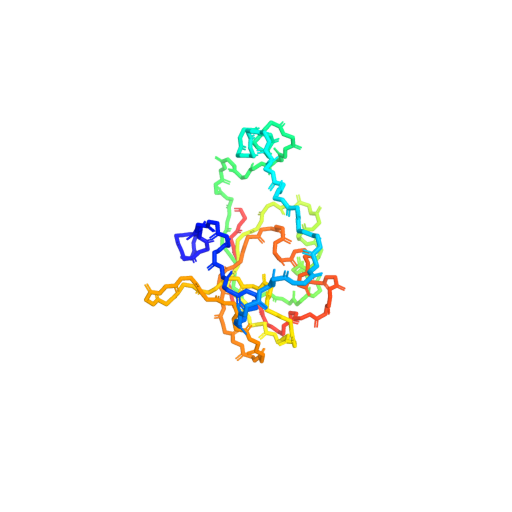? -10.084 7.185 -6.540 1.00 96.81 109 ALA A O 1
ATOM 903 N N . GLY A 1 110 ? -10.448 7.322 -4.341 1.00 97.12 110 GLY A N 1
ATOM 904 C CA . GLY A 1 110 ? -11.827 6.829 -4.419 1.00 97.12 110 GLY A CA 1
ATOM 905 C C . GLY A 1 110 ? -11.950 5.348 -4.801 1.00 97.12 110 GLY A C 1
ATOM 906 O O . GLY A 1 110 ? -13.013 4.925 -5.253 1.00 97.12 110 GLY A O 1
ATOM 907 N N . HIS A 1 111 ? -10.894 4.552 -4.609 1.00 98.00 111 HIS A N 1
ATOM 908 C CA . HIS A 1 111 ? -10.857 3.127 -4.970 1.00 98.00 111 HIS A CA 1
ATOM 909 C C . HIS A 1 111 ? -11.467 2.206 -3.898 1.00 98.00 111 HIS A C 1
ATOM 911 O O . HIS A 1 111 ? -11.733 1.032 -4.147 1.00 98.00 111 HIS A O 1
ATOM 917 N N . LEU A 1 112 ? -11.663 2.706 -2.675 1.00 97.50 112 LEU A N 1
ATOM 918 C CA . LEU A 1 112 ? -12.150 1.910 -1.548 1.00 97.50 112 LEU A CA 1
ATOM 919 C C . LEU A 1 112 ? -13.674 1.710 -1.615 1.00 97.50 112 LEU A C 1
ATOM 921 O O . LEU A 1 112 ? -14.429 2.680 -1.568 1.00 97.50 112 LEU A O 1
ATOM 925 N N . ARG A 1 113 ? -14.132 0.452 -1.674 1.00 97.56 113 ARG A N 1
ATOM 926 C CA . ARG A 1 113 ? -15.563 0.094 -1.744 1.00 97.56 113 ARG A CA 1
ATOM 927 C C . ARG A 1 113 ? -16.120 -0.460 -0.439 1.00 97.56 113 ARG A C 1
ATOM 929 O O . ARG A 1 113 ? -17.242 -0.134 -0.069 1.00 97.56 113 ARG A O 1
ATOM 936 N N . LYS A 1 114 ? -15.347 -1.281 0.274 1.00 97.44 114 LYS A N 1
ATOM 937 C CA . LYS A 1 114 ? -15.760 -1.877 1.555 1.00 97.44 114 LYS A CA 1
ATOM 938 C C . LYS A 1 114 ? -14.554 -2.114 2.455 1.00 97.44 114 LYS A C 1
ATOM 940 O O . LYS A 1 114 ? -13.471 -2.424 1.968 1.00 97.44 114 LYS A O 1
ATOM 945 N N . VAL A 1 115 ? -14.763 -2.011 3.765 1.00 97.31 115 VAL A N 1
ATOM 946 C CA . VAL A 1 115 ? -13.804 -2.429 4.794 1.00 97.31 115 VAL A CA 1
ATOM 947 C C . VAL A 1 115 ? -14.436 -3.587 5.554 1.00 97.31 115 VAL A C 1
ATOM 949 O O . VAL A 1 115 ? -15.484 -3.416 6.172 1.00 97.31 115 VAL A O 1
ATOM 952 N N . GLU A 1 116 ? -13.834 -4.771 5.477 1.00 96.38 116 GLU A N 1
ATOM 953 C CA . GLU A 1 116 ? -14.328 -5.948 6.199 1.00 96.38 116 GLU A CA 1
ATOM 954 C C . GLU A 1 116 ? -13.808 -5.945 7.635 1.00 96.38 116 GLU A C 1
ATOM 956 O O . GLU A 1 116 ? -14.584 -5.993 8.587 1.00 96.38 116 GLU A O 1
ATOM 961 N N . THR A 1 117 ? -12.489 -5.836 7.787 1.00 96.88 117 THR A N 1
ATOM 962 C CA . THR A 1 117 ? -11.802 -5.859 9.081 1.00 96.88 117 THR A CA 1
ATOM 963 C C . THR A 1 117 ? -10.620 -4.899 9.050 1.00 96.88 117 THR A C 1
ATOM 965 O O . THR A 1 117 ? -9.942 -4.786 8.027 1.00 96.88 117 THR A O 1
ATOM 968 N N . MET A 1 118 ? -10.364 -4.208 10.159 1.00 96.44 118 MET A N 1
ATOM 969 C CA . MET A 1 118 ? -9.176 -3.377 10.341 1.00 96.44 118 MET A CA 1
ATOM 970 C C . MET A 1 118 ? -8.537 -3.611 11.708 1.00 96.44 118 MET A C 1
ATOM 972 O O . MET A 1 118 ? -9.236 -3.826 12.698 1.00 96.44 118 MET A O 1
ATOM 976 N N . VAL A 1 119 ? -7.214 -3.501 11.746 1.00 96.62 119 VAL A N 1
ATOM 977 C CA . VAL A 1 119 ? -6.380 -3.571 12.944 1.00 96.62 119 VAL A CA 1
ATOM 978 C C . VAL A 1 119 ? -5.599 -2.268 13.064 1.00 96.62 119 VAL A C 1
ATOM 980 O O . VAL A 1 119 ? -5.100 -1.747 12.061 1.00 96.62 119 VAL A O 1
ATOM 983 N N . THR A 1 120 ? -5.537 -1.740 14.285 1.00 92.50 120 THR A N 1
ATOM 984 C CA . THR A 1 120 ? -4.789 -0.527 14.664 1.00 92.50 120 THR A CA 1
ATOM 985 C C . THR A 1 120 ? -3.743 -0.821 15.714 1.00 92.50 120 THR A C 1
ATOM 987 O O . THR A 1 120 ? -4.051 -1.675 16.578 1.00 92.50 120 THR A O 1
#

Foldseek 3Di:
DVVQQDDDDDDDDPDDDDPDPDDDDDDDDPPVVVVCVVPDDDDDDWDDKDFFDDPVRVLVVLVPDKKKFWFKFAAPDQDDWGDDVHTGRDHGIDIGIHTSVVVNVRNVVVGTDTTGMMID

Sequence (120 aa):
MERDAYKGGRVECFYLGHLNTEKHYVLDVNSLYPTVMRNNKYPVKYLHIKHNVTLKAFARLLKRKSIVAKVLIETDKPVYGVRRDRLVFPTGRFWTSLCTPELKYAVKAGHLRKVETMVT

Organism: NCBI:txid412755

Secondary structure (DSSP, 8-state):
-HHHH-----------S---SS-------TTHHHHHHHHS----S---EEES--HHHHHHHHTTS--EEEEEEEESSS-S-EESSSEE---EEEEEEEEHHHHHHHHHTT-EEEEEEEE-